Protein AF-A0A8I2B3P5-F1 (afdb_monomer)

pLDDT: mean 82.53, std 10.0, range [53.06, 94.25]

Sequence (146 aa):
RLLEENPALQVGDFVEDQIDAVTFDRITTQTAKQVIVQTVREAERAMVVDQFREQEGEIITGVAKKVHRDSIILDLGNNAEAMLAREDMLPRENFRPGDRNRGVLYAVRPEARGAQLFVTRSQPEMLVALFRIEVPAIVEELIEIK

Foldseek 3Di:
DVCVVDVVDDDPDDDDDDDDDDDDDPVNVVVVVVVVVVVVQVVLQVVLLVVCVVQALAKAKFFFADDDPFWTWTHRDSPAIEIEGPVLDDPPDDDDGG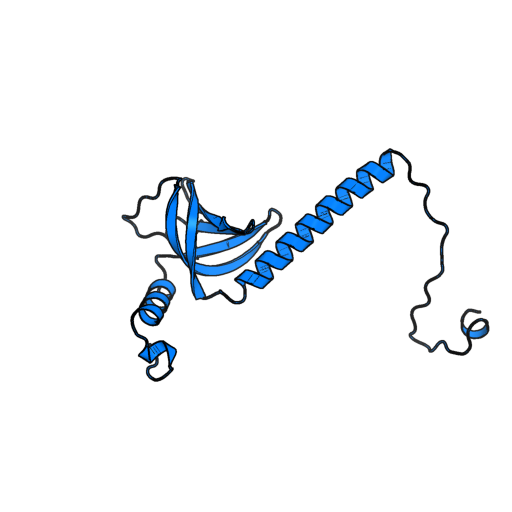DMDIFGFHDWDRDPVHTYTYTGDPDCSVVVNVCVVVPVCVVVVVDDDD

Solvent-accessible surface area (backbone atoms only — not comparable to full-atom values): 8656 Å² total; per-residue (Å²): 109,75,62,75,77,39,87,85,68,57,99,85,66,87,80,84,82,89,71,85,80,82,80,80,45,79,65,55,49,52,51,48,53,51,49,51,55,49,53,51,53,50,51,55,35,52,52,50,46,61,63,49,61,78,45,56,59,35,75,45,64,27,31,28,67,43,73,56,98,62,34,31,37,25,38,59,55,93,91,37,43,29,39,33,42,55,83,29,42,51,97,84,69,83,86,50,67,69,42,75,46,72,28,19,29,76,46,80,43,88,45,100,90,44,43,43,31,34,34,29,57,55,51,70,61,35,56,56,41,50,48,44,72,75,35,64,57,45,70,70,65,77,48,84,92,129

InterPro domains:
  IPR003029 S1 domain [PS50126] (57-122)
  IPR003029 S1 domain [SM00316] (55-122)
  IPR012340 Nucleic acid-binding, OB-fold [G3DSA:2.40.50.140] (51-120)
  IPR012340 Nucleic acid-binding, OB-fold [SSF50249] (54-121)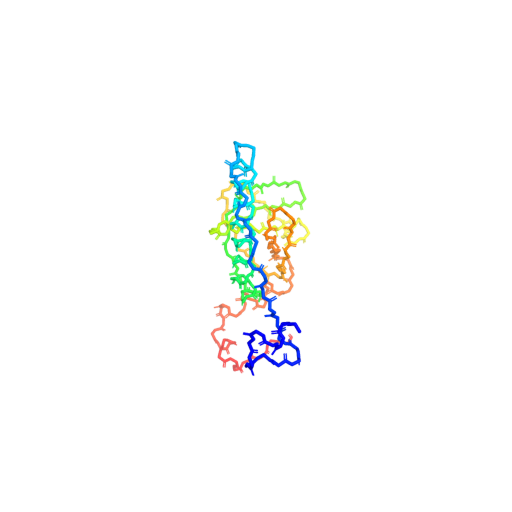
  IPR013735 Transcription factor NusA, N-terminal [PF08529] (5-45)
  IPR030842 Transcription factor NusA, prokaryotes [PTHR22648] (4-146)
  IPR036555 NusA, N-terminal domain superfamily [G3DSA:3.30.1480.10] (1-50)
  IPR036555 NusA, N-terminal domain superfamily [SSF69705] (4-48)

Organism: Plesiomonas shigelloides (NCBI:txid703)

Nearest PDB structures (foldseek):
  5lm7-assembly2_C  TM=7.773E-01  e=3.194E-20  Escherichia coli O157:H7
  5lm7-assembly1_A  TM=7.310E-01  e=1.247E-19  Escherichia coli O157:H7
  7ubn-assembly1_N  TM=8.041E-01  e=3.413E-18  Escherichia coli
  6tqo-assembly1_A  TM=7.785E-01  e=1.619E-17  Escherichia coli
  5ms0-assembly1_M  TM=7.824E-01  e=4.879E-17  Escherichia coli K-12

Secondary structure (DSSP, 8-state):
-HHHH-TT--TT-------PPPP--HHHHHHHHHHHHHHHHHHHHHHHHHHHHTTTTSEEEEEEEEE-SSEEEEEEETTEEEEEESTTS-TT----TT-EEEEEEEEEEEETTEEEEEEESSSHHHHHHHHHHH-HHHHTTSS---

Radius of gyration: 24.42 Å; Cα contacts (8 Å, |Δi|>4): 191; chains: 1; bounding box: 43×49×68 Å

Structure (mmCIF, N/CA/C/O backbone):
data_AF-A0A8I2B3P5-F1
#
_entry.id   AF-A0A8I2B3P5-F1
#
loop_
_atom_site.group_PDB
_atom_site.id
_atom_site.type_symbol
_atom_site.label_atom_id
_atom_site.label_alt_id
_atom_site.label_comp_id
_atom_site.label_asym_id
_atom_site.label_entity_id
_atom_site.label_seq_id
_atom_site.pdbx_PDB_ins_code
_atom_site.Cartn_x
_atom_site.Cartn_y
_atom_site.Cartn_z
_atom_site.occupancy
_atom_site.B_iso_or_equiv
_atom_site.auth_seq_id
_atom_site.auth_comp_id
_atom_site.auth_asym_id
_atom_site.auth_atom_id
_atom_site.pdbx_PDB_model_num
ATOM 1 N N . ARG A 1 1 ? 12.031 -25.634 -47.992 1.00 53.41 1 ARG A N 1
ATOM 2 C CA . ARG A 1 1 ? 12.957 -24.520 -47.701 1.00 53.41 1 ARG A CA 1
ATOM 3 C C . ARG A 1 1 ? 13.447 -24.552 -46.254 1.00 53.41 1 ARG A C 1
ATOM 5 O O . ARG A 1 1 ? 14.513 -25.096 -46.062 1.00 53.41 1 ARG A O 1
ATOM 12 N N . LEU A 1 2 ? 12.682 -24.139 -45.232 1.00 53.06 2 LEU A N 1
ATOM 13 C CA . LEU A 1 2 ? 13.164 -24.182 -43.827 1.00 53.06 2 LEU A CA 1
ATOM 14 C C . LEU A 1 2 ? 13.308 -25.608 -43.242 1.00 53.06 2 LEU A C 1
ATOM 16 O O . LEU A 1 2 ? 14.265 -25.895 -42.534 1.00 53.06 2 LEU A O 1
ATOM 20 N N . LEU A 1 3 ? 12.423 -26.541 -43.615 1.00 55.03 3 LEU A N 1
ATOM 21 C CA . LEU A 1 3 ? 12.534 -27.969 -43.250 1.00 55.03 3 LEU A CA 1
ATOM 22 C C . LEU A 1 3 ? 13.699 -28.705 -43.948 1.00 55.03 3 LEU A C 1
ATOM 24 O O . LEU A 1 3 ? 14.063 -29.799 -43.529 1.00 55.03 3 LEU A O 1
ATOM 28 N N . GLU A 1 4 ? 14.271 -28.136 -45.016 1.00 57.19 4 GLU A N 1
ATOM 29 C CA . GLU A 1 4 ? 15.428 -28.726 -45.717 1.00 57.19 4 GLU A CA 1
ATOM 30 C C . GLU A 1 4 ? 16.759 -28.322 -45.065 1.00 57.19 4 GLU A C 1
ATOM 32 O O . GLU A 1 4 ? 17.754 -29.020 -45.236 1.00 57.19 4 GLU A O 1
ATOM 37 N N . GLU A 1 5 ? 16.775 -27.226 -44.300 1.00 59.75 5 GLU A N 1
ATOM 38 C CA . GLU A 1 5 ? 17.975 -26.681 -43.655 1.00 59.75 5 GLU A CA 1
ATOM 39 C C . GLU A 1 5 ? 18.152 -27.182 -42.210 1.00 59.75 5 GLU A C 1
ATOM 41 O O . GLU A 1 5 ? 19.272 -27.194 -41.708 1.00 59.75 5 GLU A O 1
ATOM 46 N N . ASN A 1 6 ? 17.083 -27.667 -41.560 1.00 59.16 6 ASN A N 1
ATOM 47 C CA . ASN A 1 6 ? 17.137 -28.270 -40.224 1.00 59.16 6 ASN A CA 1
ATOM 48 C C . ASN A 1 6 ? 16.142 -29.444 -40.076 1.00 59.16 6 ASN A C 1
ATOM 50 O O . ASN A 1 6 ? 14.964 -29.225 -39.784 1.00 59.16 6 ASN A O 1
ATOM 54 N N . PRO A 1 7 ? 16.598 -30.707 -40.203 1.00 65.31 7 PRO A N 1
ATOM 55 C CA . PRO A 1 7 ? 15.732 -31.894 -40.175 1.00 65.31 7 PRO A CA 1
ATOM 56 C C . PRO A 1 7 ? 15.125 -32.230 -38.797 1.00 65.31 7 PRO A C 1
ATOM 58 O O . PRO A 1 7 ? 14.402 -33.215 -38.677 1.00 65.31 7 PRO A O 1
ATOM 61 N N . ALA A 1 8 ? 15.411 -31.438 -37.759 1.00 72.06 8 ALA A N 1
ATOM 62 C CA . ALA A 1 8 ? 14.826 -31.573 -36.422 1.00 72.06 8 ALA A CA 1
ATOM 63 C C . ALA A 1 8 ? 13.565 -30.711 -36.205 1.00 72.06 8 ALA A C 1
ATOM 65 O O . ALA A 1 8 ? 12.918 -30.856 -35.171 1.00 72.06 8 ALA A O 1
ATOM 66 N N . LEU A 1 9 ? 13.225 -29.825 -37.150 1.00 70.38 9 LEU A N 1
ATOM 67 C CA . LEU A 1 9 ? 12.075 -28.925 -37.039 1.00 70.38 9 LEU A CA 1
ATOM 68 C C . LEU A 1 9 ? 10.761 -29.667 -37.295 1.00 70.38 9 LEU A C 1
ATOM 70 O O . LEU A 1 9 ? 10.605 -30.357 -38.305 1.00 70.38 9 LEU A O 1
ATOM 74 N N . GLN A 1 10 ? 9.799 -29.499 -36.394 1.00 74.88 10 GLN A N 1
ATOM 75 C CA . GLN A 1 10 ? 8.452 -30.043 -36.507 1.00 74.88 10 GLN A CA 1
ATOM 76 C C . GLN A 1 10 ? 7.452 -28.973 -36.960 1.00 74.88 10 GLN A C 1
ATOM 78 O O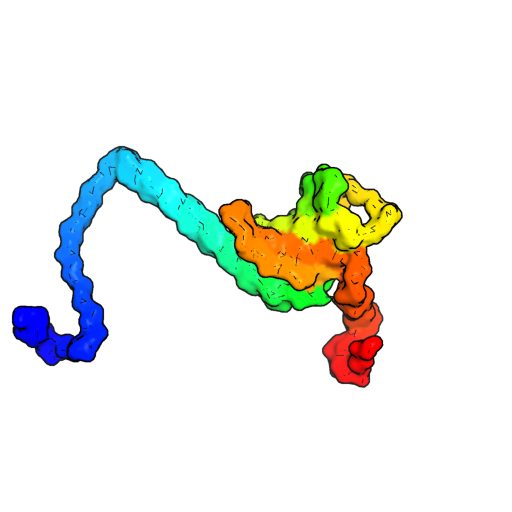 . GLN A 1 10 ? 7.650 -27.766 -36.814 1.00 74.88 10 GLN A O 1
ATOM 83 N N . VAL A 1 11 ? 6.338 -29.427 -37.540 1.00 68.50 11 VAL A N 1
ATOM 84 C CA . VAL A 1 11 ? 5.228 -28.550 -37.928 1.00 68.50 11 VAL A CA 1
ATOM 85 C C . VAL A 1 11 ? 4.610 -27.961 -36.658 1.00 68.50 11 VAL A C 1
ATOM 87 O O . VAL A 1 11 ? 3.941 -28.671 -35.912 1.00 68.50 11 VAL A O 1
ATOM 90 N N . GLY A 1 12 ? 4.843 -26.669 -36.427 1.00 73.94 12 GLY A N 1
ATOM 91 C CA . GLY A 1 12 ? 4.428 -25.954 -35.215 1.00 73.94 12 GLY A CA 1
ATOM 92 C C . GLY A 1 12 ? 5.572 -25.237 -34.495 1.00 73.94 12 GLY A C 1
ATOM 93 O O . GLY A 1 12 ? 5.300 -24.413 -33.625 1.00 73.94 12 GLY A O 1
ATOM 94 N N . ASP A 1 13 ? 6.822 -25.502 -34.878 1.00 77.75 13 ASP A N 1
ATOM 95 C CA . ASP A 1 13 ? 7.983 -24.846 -34.283 1.00 77.75 13 ASP A CA 1
ATOM 96 C C . ASP A 1 13 ? 8.129 -23.395 -34.768 1.00 77.75 13 ASP A C 1
ATOM 98 O O . ASP A 1 13 ? 7.939 -23.082 -35.948 1.00 77.75 13 ASP A O 1
ATOM 102 N N . PHE A 1 14 ? 8.503 -22.504 -33.847 1.00 75.75 14 PHE A N 1
ATOM 103 C CA . PHE A 1 14 ? 8.867 -21.125 -34.160 1.00 75.75 14 PHE A CA 1
ATOM 104 C C . PHE A 1 14 ? 10.347 -21.081 -34.549 1.00 75.75 14 PHE A C 1
ATOM 106 O O . PHE A 1 14 ? 11.221 -21.339 -33.723 1.00 75.75 14 PHE A O 1
ATOM 113 N N . VAL A 1 15 ? 10.622 -20.768 -35.815 1.00 77.25 15 VAL A N 1
ATOM 114 C CA . VAL A 1 15 ? 11.980 -20.524 -36.315 1.00 77.25 15 VAL A CA 1
ATOM 115 C C . VAL A 1 15 ? 12.216 -19.0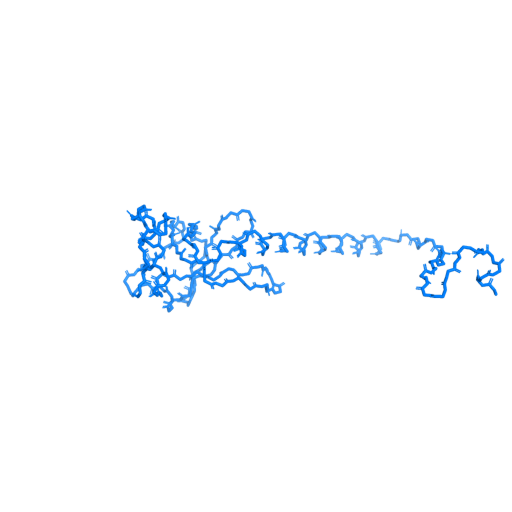19 -36.317 1.00 77.25 15 VAL A C 1
ATOM 117 O O . VAL A 1 15 ? 11.492 -18.282 -36.985 1.00 77.25 15 VAL A O 1
ATOM 120 N N . GLU A 1 16 ? 13.198 -18.560 -35.544 1.00 76.69 16 GLU A N 1
ATOM 121 C CA . GLU A 1 16 ? 13.606 -17.154 -35.516 1.00 76.69 16 GLU A CA 1
ATOM 122 C C . GLU A 1 16 ? 14.667 -16.900 -36.594 1.00 76.69 16 GLU A C 1
ATOM 124 O O . GLU A 1 16 ? 15.783 -17.414 -36.512 1.00 76.69 16 GLU A O 1
ATOM 129 N N . ASP A 1 17 ? 14.330 -16.090 -37.600 1.00 77.94 17 ASP A N 1
ATOM 130 C CA . ASP A 1 17 ? 15.302 -15.608 -38.583 1.00 77.94 17 ASP A CA 1
ATOM 131 C C . ASP A 1 17 ? 16.109 -14.450 -37.980 1.00 77.94 17 ASP A C 1
ATOM 133 O O . ASP A 1 17 ? 15.558 -13.416 -37.590 1.00 77.94 17 ASP A O 1
ATOM 137 N N . GLN A 1 18 ? 17.433 -14.610 -37.905 1.00 72.81 18 GLN A N 1
ATOM 138 C CA . GLN A 1 18 ? 18.317 -13.547 -37.430 1.00 72.81 18 GLN A CA 1
ATOM 139 C C . GLN A 1 18 ? 18.398 -12.421 -38.466 1.00 72.81 18 GLN A C 1
ATOM 141 O O . GLN A 1 18 ? 18.792 -12.630 -39.612 1.00 72.81 18 GLN A O 1
ATOM 146 N N . ILE A 1 19 ? 18.045 -11.215 -38.034 1.00 79.69 19 ILE A N 1
ATOM 147 C CA . ILE A 1 19 ? 18.154 -9.967 -38.795 1.00 79.69 19 ILE A CA 1
ATOM 148 C C . ILE A 1 19 ? 19.302 -9.120 -38.246 1.00 79.69 19 ILE A C 1
ATOM 150 O O . ILE A 1 19 ? 19.617 -9.181 -37.056 1.00 79.69 19 ILE A O 1
ATOM 154 N N . ASP A 1 20 ? 19.914 -8.317 -39.120 1.00 79.38 20 ASP A N 1
ATOM 155 C CA . ASP A 1 20 ? 21.030 -7.442 -38.759 1.00 79.38 20 ASP A CA 1
ATOM 156 C C . ASP A 1 20 ? 20.661 -6.464 -37.633 1.00 79.38 20 ASP A C 1
ATOM 158 O O . ASP A 1 20 ? 19.560 -5.907 -37.578 1.00 79.38 20 ASP A O 1
ATOM 162 N N . ALA A 1 21 ? 21.615 -6.230 -36.729 1.00 69.62 21 ALA A N 1
ATOM 163 C CA . ALA A 1 21 ? 21.426 -5.346 -35.588 1.00 69.62 21 ALA A CA 1
ATOM 164 C C . ALA A 1 21 ? 21.251 -3.883 -36.032 1.00 69.62 21 ALA A C 1
ATOM 166 O O . ALA A 1 21 ? 22.065 -3.337 -36.778 1.00 69.62 21 ALA A O 1
ATOM 167 N N . VAL A 1 22 ? 20.213 -3.218 -35.519 1.00 73.44 22 VAL A N 1
ATOM 168 C CA . VAL A 1 22 ? 19.976 -1.788 -35.763 1.00 73.44 22 VAL A CA 1
ATOM 169 C C . VAL A 1 22 ? 21.108 -0.966 -35.136 1.00 73.44 22 VAL A C 1
ATOM 171 O O . VAL A 1 22 ? 21.407 -1.105 -33.949 1.00 73.44 22 VAL A O 1
ATOM 174 N N . THR A 1 23 ? 21.736 -0.079 -35.910 1.00 75.06 23 THR A N 1
ATOM 175 C CA . THR A 1 23 ? 22.740 0.864 -35.398 1.00 75.06 23 THR A CA 1
ATOM 176 C C . THR A 1 23 ? 22.100 1.877 -34.452 1.00 75.06 23 THR A C 1
ATOM 178 O O . THR A 1 23 ? 21.161 2.581 -34.821 1.00 75.06 23 THR A O 1
ATOM 181 N N . PHE A 1 24 ? 22.622 1.969 -33.228 1.00 67.56 24 PHE A N 1
ATOM 182 C CA . PHE A 1 24 ? 22.144 2.917 -32.224 1.00 67.56 24 PHE A CA 1
ATOM 183 C C . PHE A 1 24 ? 22.612 4.347 -32.533 1.00 67.56 24 PHE A C 1
ATOM 185 O O . PHE A 1 24 ? 23.733 4.736 -32.211 1.00 67.56 24 PHE A O 1
ATOM 192 N N . ASP A 1 25 ? 21.715 5.160 -33.081 1.00 77.06 25 ASP A N 1
ATOM 193 C CA . ASP A 1 25 ? 21.848 6.613 -33.146 1.00 77.06 25 ASP A CA 1
ATOM 194 C C . ASP A 1 25 ? 21.535 7.287 -31.796 1.00 77.06 25 ASP A C 1
ATOM 196 O O . ASP A 1 25 ? 20.920 6.719 -30.886 1.00 77.06 25 ASP A O 1
ATOM 200 N N . ARG A 1 26 ? 21.905 8.569 -31.657 1.00 78.44 26 ARG A N 1
ATOM 201 C CA . ARG A 1 26 ? 21.622 9.377 -30.452 1.00 78.44 26 ARG A CA 1
ATOM 202 C C . ARG A 1 26 ? 20.132 9.385 -30.077 1.00 78.44 26 ARG A C 1
ATOM 204 O O . ARG A 1 26 ? 19.810 9.372 -28.890 1.00 78.44 26 ARG A O 1
ATOM 211 N N . ILE A 1 27 ? 19.247 9.406 -31.075 1.00 77.38 27 ILE A N 1
ATOM 212 C CA . ILE A 1 27 ? 17.788 9.402 -30.887 1.00 77.38 27 ILE A CA 1
ATOM 213 C C . ILE A 1 27 ? 17.334 8.036 -30.360 1.00 77.38 27 ILE A C 1
ATOM 215 O O . ILE A 1 27 ? 16.690 7.974 -29.315 1.00 77.38 27 ILE A O 1
ATOM 219 N N . THR A 1 28 ? 17.750 6.939 -31.002 1.00 78.75 28 THR A N 1
ATOM 220 C CA . THR A 1 28 ? 17.391 5.577 -30.576 1.00 78.75 28 THR A CA 1
ATOM 221 C C . THR A 1 28 ? 17.939 5.233 -29.193 1.00 78.75 28 THR A C 1
ATOM 223 O O . THR A 1 28 ? 17.267 4.546 -28.436 1.00 78.75 28 THR A O 1
ATOM 226 N N . THR A 1 29 ? 19.100 5.769 -28.801 1.00 83.44 29 THR A N 1
ATOM 227 C CA . THR A 1 29 ? 19.656 5.586 -27.449 1.00 83.44 29 THR A CA 1
ATOM 228 C C . THR A 1 29 ? 18.822 6.297 -26.378 1.00 83.44 29 THR A C 1
ATOM 230 O O . THR A 1 29 ? 18.617 5.759 -25.288 1.00 83.44 29 THR A O 1
ATOM 233 N N . GLN A 1 30 ? 18.297 7.494 -26.665 1.00 84.12 30 GLN A N 1
ATOM 234 C CA . GLN A 1 30 ? 17.387 8.186 -25.743 1.00 84.12 30 GLN A CA 1
ATOM 235 C C . GLN A 1 30 ? 16.048 7.456 -25.622 1.00 84.12 30 GLN A C 1
ATOM 237 O O . GLN A 1 30 ? 15.555 7.280 -24.505 1.00 84.12 30 GLN A O 1
ATOM 242 N N . THR A 1 31 ? 15.499 6.980 -26.742 1.00 84.88 31 THR A N 1
ATOM 243 C CA . THR A 1 31 ? 14.289 6.152 -26.750 1.00 84.88 31 THR A CA 1
ATOM 244 C C . THR A 1 31 ? 14.511 4.853 -25.981 1.00 84.88 31 THR A C 1
ATOM 246 O O . THR A 1 31 ? 13.697 4.517 -25.129 1.00 84.88 31 THR A O 1
ATOM 249 N N . ALA A 1 32 ? 15.642 4.172 -26.182 1.00 83.25 32 ALA A N 1
ATOM 250 C CA . ALA A 1 32 ? 15.993 2.963 -25.442 1.00 83.25 32 ALA A CA 1
ATOM 251 C C . ALA A 1 32 ? 16.068 3.225 -23.933 1.00 83.25 32 ALA A C 1
ATOM 253 O O . ALA A 1 32 ? 15.485 2.478 -23.154 1.00 83.25 32 ALA A O 1
ATOM 254 N N . LYS A 1 33 ? 16.694 4.331 -23.500 1.00 87.81 33 LYS A N 1
ATOM 255 C CA . LYS A 1 33 ? 16.694 4.729 -22.082 1.00 87.81 33 LYS A CA 1
ATOM 256 C C . LYS A 1 33 ? 15.273 4.924 -21.546 1.00 87.81 33 LYS A C 1
ATOM 258 O O . LYS A 1 33 ? 14.984 4.509 -20.427 1.00 87.81 33 LYS A O 1
ATOM 263 N N . GLN A 1 34 ? 14.400 5.569 -22.317 1.00 86.50 34 GLN A N 1
ATOM 264 C CA . GLN A 1 34 ? 13.013 5.788 -21.915 1.00 86.50 34 GLN A CA 1
ATOM 265 C C . GLN A 1 34 ? 12.244 4.468 -21.790 1.00 86.50 34 GLN A C 1
ATOM 267 O O . GLN A 1 34 ? 11.563 4.279 -20.784 1.00 86.50 34 GLN A O 1
ATOM 272 N N . VAL A 1 35 ? 12.400 3.557 -22.755 1.00 90.00 35 VAL A N 1
ATOM 273 C CA . VAL A 1 35 ? 11.783 2.223 -22.728 1.00 90.00 35 VAL A CA 1
ATOM 274 C C . VAL A 1 35 ? 12.288 1.431 -21.526 1.00 90.00 35 VAL A C 1
ATOM 276 O O . VAL A 1 35 ? 11.477 0.931 -20.762 1.00 90.00 35 VAL A O 1
ATOM 279 N N . ILE A 1 36 ? 13.600 1.416 -21.268 1.00 88.56 36 ILE A N 1
ATOM 280 C CA . ILE A 1 36 ? 14.176 0.730 -20.101 1.00 88.56 36 ILE A CA 1
ATOM 281 C C . ILE A 1 36 ? 13.565 1.261 -18.799 1.00 88.56 36 ILE A C 1
ATOM 283 O O . ILE A 1 36 ? 13.130 0.479 -17.960 1.00 88.56 36 ILE A O 1
ATOM 287 N N . VAL A 1 37 ? 13.486 2.584 -18.622 1.00 89.75 37 VAL A N 1
ATOM 288 C CA . VAL A 1 37 ? 12.886 3.172 -17.411 1.00 89.75 37 VAL A CA 1
ATOM 289 C C . VAL A 1 37 ? 11.393 2.843 -17.303 1.00 89.75 37 VAL A C 1
ATOM 291 O O . VAL A 1 37 ? 10.896 2.651 -16.195 1.00 89.75 37 VAL A O 1
ATOM 294 N N . GLN A 1 38 ? 10.669 2.779 -18.422 1.00 86.25 38 GLN A N 1
ATOM 295 C CA . GLN A 1 38 ? 9.266 2.360 -18.437 1.00 86.25 38 GLN A CA 1
ATOM 296 C C . GLN A 1 38 ? 9.118 0.894 -18.024 1.00 86.25 38 GLN A C 1
ATOM 298 O O . GLN A 1 38 ? 8.364 0.621 -17.096 1.00 86.25 38 GLN A O 1
ATOM 303 N N . THR A 1 39 ? 9.895 -0.015 -18.616 1.00 87.62 39 THR A N 1
ATOM 304 C CA . THR A 1 39 ? 9.878 -1.446 -18.286 1.00 87.62 39 THR A CA 1
ATOM 305 C C . THR A 1 39 ? 10.255 -1.698 -16.828 1.00 87.62 39 THR A C 1
ATOM 307 O O . THR A 1 39 ? 9.594 -2.481 -16.156 1.00 87.62 39 THR A O 1
ATOM 310 N N . VAL A 1 40 ? 11.263 -0.994 -16.296 1.00 88.50 40 VAL A N 1
ATOM 311 C CA . VAL A 1 40 ? 11.631 -1.093 -14.871 1.00 88.50 40 VAL A CA 1
ATOM 312 C C . VAL A 1 40 ? 10.471 -0.650 -13.980 1.00 88.50 40 VAL A C 1
ATOM 314 O O . VAL A 1 40 ? 10.125 -1.352 -13.038 1.00 88.50 40 VAL A O 1
ATOM 317 N N . ARG A 1 41 ? 9.812 0.470 -14.301 1.00 84.12 41 ARG A N 1
ATOM 318 C CA . ARG A 1 41 ? 8.640 0.935 -13.542 1.00 84.12 41 ARG A CA 1
ATOM 319 C C . ARG A 1 41 ? 7.459 -0.028 -13.634 1.00 84.12 41 ARG A C 1
ATOM 321 O O . ARG A 1 41 ? 6.709 -0.152 -12.676 1.00 84.12 41 ARG A O 1
ATOM 328 N N . GLU A 1 42 ? 7.250 -0.669 -14.778 1.00 83.94 42 GLU A N 1
ATOM 329 C CA . GLU A 1 42 ? 6.206 -1.684 -14.949 1.00 83.94 42 GLU A CA 1
ATOM 330 C C . GLU A 1 42 ? 6.496 -2.934 -14.119 1.00 83.94 42 GLU A C 1
ATOM 332 O O . GLU A 1 42 ? 5.598 -3.423 -13.436 1.00 83.94 42 GLU A O 1
ATOM 337 N N . ALA A 1 43 ? 7.752 -3.385 -14.096 1.00 85.81 43 ALA A N 1
ATOM 338 C CA . ALA A 1 43 ? 8.187 -4.486 -13.246 1.00 85.81 43 ALA A CA 1
ATOM 339 C C . ALA A 1 43 ? 8.011 -4.156 -11.753 1.00 85.81 43 ALA A C 1
ATOM 341 O O . ALA A 1 43 ? 7.416 -4.945 -11.025 1.00 85.81 43 ALA A O 1
ATOM 342 N N . GLU A 1 44 ? 8.433 -2.967 -11.305 1.00 84.12 44 GLU A N 1
ATOM 343 C CA . GLU A 1 44 ? 8.222 -2.510 -9.922 1.00 84.12 44 GLU A CA 1
ATOM 344 C C . GLU A 1 44 ? 6.732 -2.505 -9.543 1.00 84.12 44 GLU A C 1
ATOM 346 O O . GLU A 1 44 ? 6.365 -2.939 -8.454 1.00 84.12 44 GLU A O 1
ATOM 351 N N . ARG A 1 45 ? 5.848 -2.064 -10.449 1.00 81.44 45 ARG A N 1
ATOM 352 C CA . ARG A 1 45 ? 4.394 -2.072 -10.209 1.00 81.44 45 ARG A CA 1
ATOM 353 C C . ARG A 1 45 ? 3.840 -3.482 -10.068 1.00 81.44 45 ARG A C 1
ATOM 355 O O . ARG A 1 45 ? 3.033 -3.709 -9.172 1.00 81.44 45 ARG A O 1
ATOM 362 N N . ALA A 1 46 ? 4.239 -4.396 -10.951 1.00 83.50 46 ALA A N 1
ATOM 363 C CA . ALA A 1 46 ? 3.797 -5.785 -10.894 1.00 83.50 46 ALA A CA 1
ATOM 364 C C . ALA A 1 46 ? 4.216 -6.432 -9.566 1.00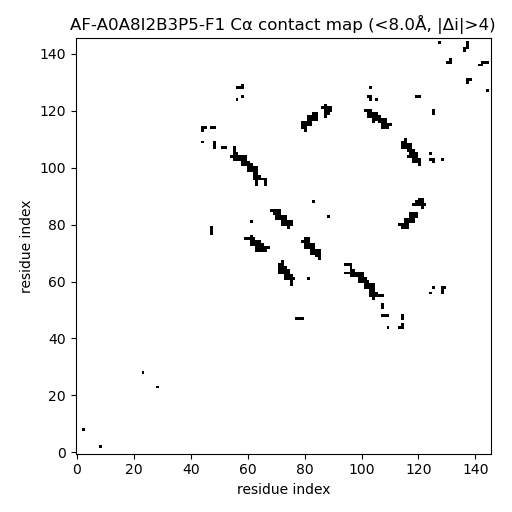 83.50 46 ALA A C 1
ATOM 366 O O . ALA A 1 46 ? 3.384 -7.023 -8.887 1.00 83.50 46 ALA A O 1
ATOM 367 N N . MET A 1 47 ? 5.458 -6.191 -9.133 1.00 85.06 47 MET A N 1
ATOM 368 C CA . MET A 1 47 ? 5.963 -6.682 -7.849 1.00 85.06 47 MET A CA 1
ATOM 369 C C . MET A 1 47 ? 5.155 -6.170 -6.652 1.00 85.06 47 MET A C 1
ATOM 371 O O . MET A 1 47 ? 4.856 -6.945 -5.748 1.00 85.06 47 MET A O 1
ATOM 375 N N . VAL A 1 48 ? 4.783 -4.884 -6.636 1.00 84.38 48 VAL A N 1
ATOM 376 C CA . VAL A 1 48 ? 3.941 -4.324 -5.564 1.00 84.38 48 VAL A CA 1
ATOM 377 C C . VAL A 1 48 ? 2.562 -4.984 -5.563 1.00 84.38 48 VAL A C 1
ATOM 379 O O . VAL A 1 48 ? 2.076 -5.372 -4.506 1.00 84.38 48 VAL A O 1
ATOM 382 N N . VAL A 1 49 ? 1.928 -5.146 -6.728 1.00 84.19 49 VAL A N 1
ATOM 383 C CA . VAL A 1 49 ? 0.620 -5.817 -6.810 1.00 84.19 49 VAL A CA 1
ATOM 384 C C . VAL A 1 49 ? 0.709 -7.236 -6.265 1.00 84.19 49 VAL A C 1
ATOM 386 O O . VAL A 1 49 ? -0.103 -7.592 -5.418 1.00 84.19 49 VAL A O 1
ATOM 389 N N . ASP A 1 50 ? 1.702 -8.012 -6.694 1.00 86.12 50 ASP A N 1
ATOM 390 C CA . ASP A 1 50 ? 1.865 -9.400 -6.262 1.00 86.12 50 ASP A CA 1
ATOM 391 C C . ASP A 1 50 ? 2.128 -9.499 -4.753 1.00 86.12 50 ASP A C 1
ATOM 393 O O . ASP A 1 50 ? 1.524 -10.333 -4.083 1.00 86.12 50 ASP A O 1
ATOM 397 N N . GLN A 1 51 ? 2.939 -8.594 -4.192 1.00 85.69 51 GLN A N 1
ATOM 398 C CA . GLN A 1 51 ? 3.222 -8.553 -2.756 1.00 85.69 51 GLN A CA 1
ATOM 399 C C . GLN A 1 51 ? 1.964 -8.294 -1.913 1.00 85.69 51 GLN A C 1
ATOM 401 O O . GLN A 1 51 ? 1.763 -8.930 -0.879 1.00 85.69 51 GLN A O 1
ATOM 406 N N . PHE A 1 52 ? 1.134 -7.331 -2.316 1.00 86.94 52 PHE A N 1
ATOM 407 C CA . PHE A 1 52 ? -0.031 -6.925 -1.525 1.00 86.94 52 PHE A CA 1
ATOM 408 C C . PHE A 1 52 ? -1.285 -7.746 -1.823 1.00 86.94 52 PHE A C 1
ATOM 410 O O . PHE A 1 52 ? -2.234 -7.698 -1.045 1.00 86.94 52 PHE A O 1
ATOM 417 N N . ARG A 1 53 ? -1.293 -8.528 -2.906 1.00 85.31 53 ARG A N 1
ATOM 418 C CA . ARG A 1 53 ? -2.394 -9.439 -3.234 1.00 85.31 53 ARG A CA 1
ATOM 419 C C . ARG A 1 53 ? -2.581 -10.527 -2.181 1.00 85.31 53 ARG A C 1
ATOM 421 O O . ARG A 1 53 ? -3.709 -10.904 -1.896 1.00 85.31 53 ARG A O 1
ATOM 428 N N . GLU A 1 54 ? -1.491 -11.006 -1.587 1.00 84.94 54 GLU A N 1
ATOM 429 C CA . GLU A 1 54 ? -1.543 -11.993 -0.499 1.00 84.94 54 GLU A CA 1
ATOM 430 C C . GLU A 1 54 ? -2.026 -11.387 0.828 1.00 84.94 54 GLU A C 1
ATOM 432 O O . GLU A 1 54 ? -2.538 -12.106 1.677 1.00 84.94 54 GLU A O 1
ATOM 437 N N . GLN A 1 55 ? -1.900 -10.066 0.994 1.00 84.75 55 GLN A N 1
ATOM 438 C CA . GLN A 1 55 ? -2.275 -9.330 2.210 1.00 84.75 55 GLN A CA 1
ATOM 439 C C . GLN A 1 55 ? -3.684 -8.718 2.131 1.00 84.75 55 GLN A C 1
ATOM 441 O O . GLN A 1 55 ? -4.073 -7.909 2.978 1.00 84.75 55 GLN A O 1
ATOM 446 N N . GLU A 1 56 ? -4.457 -9.055 1.098 1.00 88.19 56 GLU A N 1
ATOM 447 C CA . GLU A 1 56 ? -5.836 -8.597 0.955 1.00 88.19 56 GLU A CA 1
ATOM 448 C C . GLU A 1 56 ? -6.700 -9.162 2.099 1.00 88.19 56 GLU A C 1
ATOM 450 O O . GLU A 1 56 ? -6.717 -10.360 2.371 1.00 88.19 56 GLU A O 1
ATOM 455 N N . GLY A 1 57 ? -7.401 -8.280 2.808 1.00 87.00 57 GLY A N 1
ATOM 456 C CA . GLY A 1 57 ? -8.162 -8.588 4.020 1.00 87.00 57 GLY A CA 1
ATOM 457 C C . GLY A 1 57 ? -7.377 -8.427 5.327 1.00 87.00 57 GLY A C 1
ATOM 458 O O . GLY A 1 57 ? -7.961 -8.568 6.403 1.00 87.00 57 GLY A O 1
ATOM 459 N N . GLU A 1 58 ? -6.085 -8.094 5.275 1.00 88.69 58 GLU A N 1
ATOM 460 C CA . GLU A 1 58 ? -5.269 -7.868 6.469 1.00 88.69 58 GLU A CA 1
ATOM 461 C C . GLU A 1 58 ? -5.180 -6.389 6.867 1.00 88.69 58 GLU A C 1
ATOM 463 O O . GLU A 1 58 ? -5.339 -5.471 6.055 1.00 88.69 58 GLU A O 1
ATOM 468 N N . ILE A 1 59 ? -4.895 -6.145 8.153 1.00 91.25 59 ILE A N 1
ATOM 469 C CA . ILE A 1 59 ? -4.635 -4.794 8.657 1.00 91.25 59 ILE A CA 1
ATOM 470 C C . ILE A 1 59 ? -3.208 -4.390 8.303 1.00 91.25 59 ILE A C 1
ATOM 472 O O . ILE A 1 59 ? -2.244 -4.831 8.928 1.00 91.25 59 ILE A O 1
ATOM 476 N N . ILE A 1 60 ? -3.097 -3.436 7.390 1.00 91.56 60 ILE A N 1
ATOM 477 C CA . ILE A 1 60 ? -1.844 -2.782 7.037 1.00 91.56 60 ILE A CA 1
ATOM 478 C C . ILE A 1 60 ? -1.677 -1.475 7.811 1.00 91.56 60 ILE A C 1
ATOM 480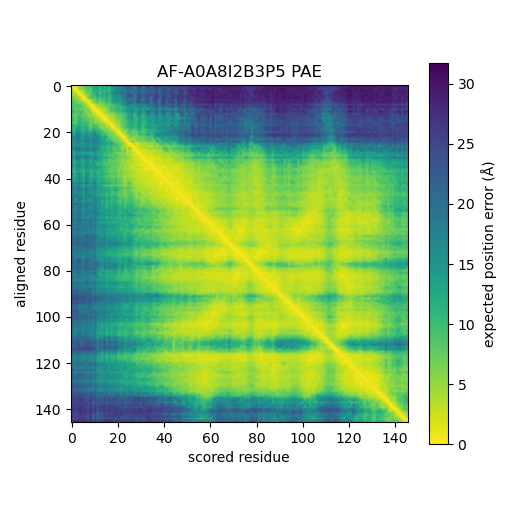 O O . ILE A 1 60 ? -2.636 -0.859 8.286 1.00 91.56 60 ILE A O 1
ATOM 484 N N . THR A 1 61 ? -0.426 -1.050 7.967 1.00 91.44 61 THR A N 1
ATOM 485 C CA . THR A 1 61 ? -0.075 0.208 8.635 1.00 91.44 61 THR A CA 1
ATOM 486 C C . THR A 1 61 ? 0.665 1.104 7.656 1.00 91.44 61 THR A C 1
ATOM 488 O O . THR A 1 61 ? 1.640 0.670 7.054 1.00 91.44 61 THR A O 1
ATOM 491 N N . GLY A 1 62 ? 0.233 2.357 7.535 1.00 92.69 62 GLY A N 1
ATOM 492 C CA . GLY A 1 62 ? 0.840 3.344 6.647 1.00 92.69 62 GLY A CA 1
ATOM 493 C C . GLY A 1 62 ? 0.940 4.722 7.281 1.00 92.69 62 GLY A C 1
ATOM 494 O O . GLY A 1 62 ? 0.308 5.008 8.299 1.00 92.69 62 GLY A O 1
ATOM 495 N N . VAL A 1 63 ? 1.747 5.590 6.678 1.00 94.19 63 VAL A N 1
ATOM 496 C CA . VAL A 1 63 ? 1.917 6.984 7.107 1.00 94.19 63 VAL A CA 1
ATOM 497 C C . VAL A 1 63 ? 1.214 7.905 6.122 1.00 94.19 63 VAL A C 1
ATOM 499 O O . VAL A 1 63 ? 1.447 7.828 4.921 1.00 94.19 63 VAL A O 1
ATOM 502 N N . ALA A 1 64 ? 0.363 8.805 6.607 1.00 93.88 64 ALA A N 1
ATOM 503 C CA . ALA A 1 64 ? -0.313 9.779 5.763 1.00 93.88 64 ALA A CA 1
ATOM 504 C C . ALA A 1 64 ? 0.704 10.707 5.089 1.00 93.88 64 ALA A C 1
ATOM 506 O O . ALA A 1 64 ? 1.356 11.522 5.735 1.00 93.88 64 ALA A O 1
ATOM 507 N N . LYS A 1 65 ? 0.829 10.602 3.769 1.00 92.44 65 LYS A N 1
ATOM 508 C CA . LYS A 1 65 ? 1.748 11.408 2.961 1.00 92.44 65 LYS A CA 1
ATOM 509 C C . LYS A 1 65 ? 1.053 12.644 2.414 1.00 92.44 65 LYS A C 1
ATOM 511 O O . LYS A 1 65 ? 1.594 13.746 2.470 1.00 92.44 65 LYS A O 1
ATOM 516 N N . LYS A 1 66 ? -0.164 12.467 1.894 1.00 91.06 66 LYS A N 1
ATOM 517 C CA . LYS A 1 66 ? -0.999 13.553 1.368 1.00 91.06 66 LYS A CA 1
ATOM 518 C C . LYS A 1 66 ? -2.426 13.393 1.857 1.00 91.06 66 LYS A C 1
ATOM 520 O O . LYS A 1 66 ? -2.977 12.300 1.832 1.00 91.06 66 LYS A O 1
ATOM 525 N N . VAL A 1 67 ? -3.025 14.506 2.256 1.00 90.94 67 VAL A N 1
ATOM 526 C CA . VAL A 1 67 ? -4.429 14.574 2.660 1.00 90.94 67 VAL A CA 1
ATOM 527 C C . VAL A 1 67 ? -5.143 15.453 1.642 1.00 90.94 67 VAL A C 1
ATOM 529 O O . VAL A 1 67 ? -4.858 16.647 1.536 1.00 90.94 67 VAL A O 1
ATOM 532 N N . HIS A 1 68 ? -6.028 14.851 0.855 1.00 90.19 68 HIS A N 1
ATOM 533 C CA . HIS A 1 68 ? -6.940 15.550 -0.042 1.00 90.19 68 HIS A CA 1
ATOM 534 C C . HIS A 1 68 ? -8.296 15.751 0.647 1.00 90.19 68 HIS A C 1
ATOM 536 O O . HIS A 1 68 ? -8.529 15.281 1.761 1.00 90.19 68 HIS A O 1
ATOM 542 N N . ARG A 1 69 ? -9.202 16.488 -0.005 1.00 86.69 69 ARG A N 1
ATOM 543 C CA . ARG A 1 69 ? -10.549 16.726 0.533 1.00 86.69 69 ARG A CA 1
ATOM 544 C C . ARG A 1 69 ? -11.361 15.431 0.629 1.00 86.69 69 ARG A C 1
ATOM 546 O O . ARG A 1 69 ? -12.058 15.241 1.622 1.00 86.69 69 ARG A O 1
ATOM 553 N N . ASP A 1 70 ? -11.208 14.555 -0.362 1.00 90.00 70 ASP A N 1
ATOM 554 C CA . ASP A 1 70 ? -12.046 13.361 -0.534 1.00 90.00 70 ASP A CA 1
ATOM 555 C C . ASP A 1 70 ? -11.286 12.043 -0.310 1.00 90.00 70 ASP A C 1
ATOM 557 O O . ASP A 1 70 ? -11.902 10.989 -0.176 1.00 90.00 70 ASP A O 1
ATOM 561 N N . SER A 1 71 ? -9.954 12.085 -0.225 1.00 91.12 71 SER A N 1
ATOM 562 C CA . SER A 1 71 ? -9.122 10.902 0.001 1.00 91.12 71 SER A CA 1
ATOM 563 C C . SER A 1 71 ? -7.818 11.235 0.722 1.00 91.12 71 SER A C 1
ATOM 565 O O . SER A 1 71 ? -7.375 12.384 0.776 1.00 91.12 71 SER A O 1
ATOM 567 N N . ILE A 1 72 ? -7.183 10.218 1.287 1.00 91.88 72 ILE A N 1
ATOM 568 C CA . ILE A 1 72 ? -5.882 10.309 1.943 1.00 91.88 72 ILE A CA 1
ATOM 569 C C . ILE A 1 72 ? -4.958 9.296 1.296 1.00 91.88 72 ILE A C 1
ATOM 571 O O . ILE A 1 72 ? -5.322 8.134 1.144 1.00 91.88 72 ILE A O 1
ATOM 575 N N . ILE A 1 73 ? -3.759 9.739 0.932 1.00 92.25 73 ILE A N 1
ATOM 576 C CA . ILE A 1 73 ? -2.709 8.873 0.409 1.00 92.25 73 ILE A CA 1
ATOM 577 C C . ILE A 1 73 ? -1.800 8.485 1.572 1.00 92.25 73 ILE A C 1
ATOM 579 O O . ILE A 1 73 ? -1.141 9.341 2.175 1.00 92.25 73 ILE A O 1
ATOM 583 N N . LEU A 1 74 ? -1.790 7.195 1.880 1.00 92.62 74 LEU A N 1
ATOM 584 C CA . LEU A 1 74 ? -0.941 6.542 2.862 1.00 92.62 74 LEU A CA 1
ATOM 585 C C . LEU A 1 74 ? 0.277 5.938 2.150 1.00 92.62 74 LEU A C 1
ATOM 587 O O . LEU A 1 74 ? 0.147 5.296 1.113 1.00 92.62 74 LEU A O 1
ATOM 591 N N . ASP A 1 75 ? 1.455 6.135 2.720 1.00 91.81 75 ASP A N 1
ATOM 592 C CA . ASP A 1 75 ? 2.697 5.489 2.309 1.00 91.81 75 ASP A CA 1
ATOM 593 C C . ASP A 1 75 ? 2.898 4.223 3.150 1.00 91.81 75 ASP A C 1
ATOM 595 O O . ASP A 1 75 ? 2.910 4.297 4.385 1.00 91.81 75 ASP A O 1
ATOM 599 N N . LEU A 1 76 ? 3.010 3.072 2.488 1.00 88.62 76 LEU A N 1
ATOM 600 C CA . LEU A 1 76 ? 3.205 1.767 3.127 1.00 88.62 76 LEU A CA 1
ATOM 601 C C . LEU A 1 76 ? 4.677 1.322 3.109 1.00 88.62 76 LEU A C 1
ATOM 603 O O . LEU A 1 76 ? 5.011 0.291 3.692 1.00 88.62 76 LEU A O 1
ATOM 607 N N . GLY A 1 77 ? 5.568 2.094 2.478 1.00 83.88 77 GLY A N 1
ATOM 608 C CA . GLY A 1 77 ? 6.938 1.680 2.180 1.00 83.88 77 GLY A CA 1
ATOM 609 C C . GLY A 1 77 ? 7.049 0.908 0.860 1.00 83.88 77 GLY A C 1
ATOM 610 O O . GLY A 1 77 ? 6.055 0.613 0.205 1.00 83.88 77 GLY A O 1
ATOM 611 N N . ASN A 1 78 ? 8.283 0.612 0.430 1.00 78.31 78 ASN A N 1
ATOM 612 C CA . ASN A 1 78 ? 8.591 -0.109 -0.820 1.00 78.31 78 ASN A CA 1
ATOM 613 C C . ASN A 1 78 ? 7.909 0.459 -2.082 1.00 78.31 78 ASN A C 1
ATOM 615 O O . ASN A 1 78 ? 7.497 -0.291 -2.961 1.00 78.31 78 ASN A O 1
ATOM 619 N N . ASN A 1 79 ? 7.791 1.789 -2.181 1.00 76.69 79 ASN A N 1
ATOM 620 C CA . ASN A 1 79 ? 7.099 2.484 -3.277 1.00 76.69 79 ASN A CA 1
ATOM 621 C C . ASN A 1 79 ? 5.612 2.100 -3.438 1.00 76.69 79 ASN A C 1
ATOM 623 O O . ASN A 1 79 ? 5.027 2.354 -4.492 1.00 76.69 79 ASN A O 1
ATOM 627 N N . ALA A 1 80 ? 4.993 1.527 -2.403 1.00 85.38 80 ALA A N 1
ATOM 628 C CA . ALA A 1 80 ? 3.575 1.216 -2.377 1.00 85.38 80 ALA A CA 1
ATOM 629 C C . ALA A 1 80 ? 2.783 2.360 -1.734 1.00 85.38 80 ALA A C 1
ATOM 631 O O . ALA A 1 80 ? 3.060 2.795 -0.612 1.00 85.38 80 ALA A O 1
ATOM 632 N N . GLU A 1 81 ? 1.773 2.841 -2.454 1.00 88.56 81 GLU A N 1
ATOM 633 C CA . GLU A 1 81 ? 0.858 3.870 -1.975 1.00 88.56 81 GLU A CA 1
ATOM 634 C C . GLU A 1 81 ? -0.546 3.277 -1.832 1.00 88.56 81 GLU A C 1
ATOM 636 O O . GLU A 1 81 ? -1.053 2.578 -2.713 1.00 88.56 81 GLU A O 1
ATOM 641 N N . ALA A 1 82 ? -1.183 3.577 -0.705 1.00 91.69 82 ALA A N 1
ATOM 642 C CA . ALA A 1 82 ? -2.569 3.244 -0.445 1.00 91.69 82 ALA A CA 1
ATOM 643 C C . ALA A 1 82 ? -3.438 4.492 -0.424 1.00 91.69 82 ALA A C 1
ATOM 645 O O . ALA A 1 82 ? -3.026 5.561 0.021 1.00 91.69 82 ALA A O 1
ATOM 646 N N . MET A 1 83 ? -4.673 4.345 -0.873 1.00 92.38 83 MET A N 1
ATOM 647 C CA . MET A 1 83 ? -5.702 5.355 -0.798 1.00 92.38 83 MET A CA 1
ATOM 648 C C . MET A 1 83 ? -6.752 4.940 0.226 1.00 92.38 83 MET A C 1
ATOM 650 O O . MET A 1 83 ? -7.329 3.858 0.150 1.00 92.38 83 MET A O 1
ATOM 654 N N . LEU A 1 84 ? -7.020 5.848 1.156 1.00 92.38 84 LEU A N 1
ATOM 655 C CA . LEU A 1 84 ? -8.135 5.787 2.087 1.00 92.38 84 LEU A CA 1
ATOM 656 C C . LEU A 1 84 ? -9.162 6.835 1.653 1.00 92.38 84 LEU A C 1
ATOM 658 O O . LEU A 1 84 ? -8.891 8.038 1.715 1.00 92.38 84 LEU A O 1
ATOM 662 N N . ALA A 1 85 ? -10.314 6.389 1.158 1.00 92.06 85 ALA A N 1
ATOM 663 C CA . ALA A 1 85 ? -11.395 7.283 0.757 1.00 92.06 85 ALA A CA 1
ATOM 664 C C . ALA A 1 85 ? -12.069 7.899 1.989 1.00 92.06 85 ALA A C 1
ATOM 666 O O . ALA A 1 85 ? -12.089 7.309 3.066 1.00 92.06 85 ALA A O 1
ATOM 667 N N . ARG A 1 86 ? -12.652 9.093 1.851 1.00 89.12 86 ARG A N 1
ATOM 668 C CA . ARG A 1 86 ? -13.300 9.776 2.980 1.00 89.12 86 ARG A CA 1
ATOM 669 C C . ARG A 1 86 ? -14.547 9.065 3.503 1.00 89.12 86 ARG A C 1
ATOM 671 O O . ARG A 1 86 ? -14.847 9.189 4.684 1.00 89.12 86 ARG A O 1
ATOM 678 N N . GLU A 1 87 ? -15.230 8.314 2.651 1.00 90.88 87 GLU A N 1
ATOM 679 C CA . GLU A 1 87 ? -16.338 7.421 3.021 1.00 90.88 87 GLU A CA 1
ATOM 680 C C . GLU A 1 87 ? -15.876 6.167 3.782 1.00 90.88 87 GLU A C 1
ATOM 682 O O . GLU A 1 87 ? -16.588 5.655 4.646 1.00 90.88 87 GLU A O 1
ATOM 687 N N . ASP A 1 88 ? -14.643 5.733 3.527 1.00 91.06 88 ASP A N 1
ATOM 688 C CA . ASP A 1 88 ? -13.994 4.602 4.190 1.00 91.06 88 ASP A CA 1
ATOM 689 C C . ASP A 1 88 ? -13.354 4.988 5.544 1.00 91.06 88 ASP A C 1
ATOM 691 O O . ASP A 1 88 ? -12.792 4.141 6.246 1.00 91.06 88 ASP A O 1
ATOM 695 N N . MET A 1 89 ? -13.432 6.268 5.933 1.00 90.81 89 MET A N 1
ATOM 696 C CA . MET A 1 89 ? -12.957 6.788 7.218 1.00 90.81 89 MET A CA 1
ATOM 697 C C . MET A 1 89 ? -14.067 6.841 8.266 1.00 90.81 89 MET A C 1
ATOM 699 O O . MET A 1 89 ? -15.246 7.020 7.961 1.00 90.81 89 MET A O 1
ATOM 703 N N . LEU A 1 90 ? -13.681 6.787 9.542 1.00 89.75 90 LEU A N 1
ATOM 704 C CA . LEU A 1 90 ? -14.628 7.029 10.623 1.00 89.75 90 LEU A CA 1
ATOM 705 C C . LEU A 1 90 ? -15.010 8.525 10.681 1.00 89.75 90 LEU A C 1
ATOM 707 O O . LEU A 1 90 ? -14.132 9.384 10.592 1.00 89.75 90 LEU A O 1
ATOM 711 N N . PRO A 1 91 ? -16.289 8.882 10.924 1.00 84.94 91 PRO A N 1
ATOM 712 C CA . PRO A 1 91 ? -16.778 10.268 10.828 1.00 84.94 91 PRO A CA 1
ATOM 713 C C . PRO A 1 91 ? -16.076 11.311 11.713 1.00 84.94 91 PRO A C 1
ATOM 715 O O . PRO A 1 91 ? -16.207 12.511 11.476 1.00 84.94 91 PRO A O 1
ATOM 718 N N . ARG A 1 92 ? -15.383 10.879 12.771 1.00 85.81 92 ARG A N 1
ATOM 719 C CA . ARG A 1 92 ? -14.693 11.752 13.737 1.00 85.81 92 ARG A CA 1
ATOM 720 C C . ARG A 1 92 ? -13.170 11.656 13.659 1.00 85.81 92 ARG A C 1
ATOM 722 O O . ARG A 1 92 ? -12.491 12.304 14.453 1.00 85.81 92 ARG A O 1
ATOM 729 N N . GLU A 1 93 ? -12.633 10.870 12.731 1.00 83.62 93 GLU A N 1
ATOM 730 C CA . GLU A 1 93 ? -11.193 10.800 12.511 1.00 83.62 93 GLU A CA 1
ATOM 731 C C . GLU A 1 93 ? -10.721 11.984 11.672 1.00 83.62 93 GLU A C 1
ATOM 733 O O . GLU A 1 93 ? -11.242 12.268 10.594 1.00 83.62 93 GLU A O 1
ATOM 738 N N . ASN A 1 94 ? -9.710 12.681 12.183 1.00 84.19 94 ASN A N 1
ATOM 739 C CA . ASN A 1 94 ? -9.006 13.725 11.459 1.00 84.19 94 ASN A CA 1
ATOM 740 C C . ASN A 1 94 ? -7.545 13.320 11.355 1.00 84.19 94 ASN A C 1
ATOM 742 O O . ASN A 1 94 ? -6.853 13.248 12.368 1.00 84.19 94 ASN A O 1
ATOM 746 N N . PHE A 1 95 ? -7.085 13.108 10.129 1.00 86.94 95 PHE A N 1
ATOM 747 C CA . PHE A 1 95 ? -5.705 12.750 9.849 1.00 86.94 95 PHE A CA 1
ATOM 748 C C . PHE A 1 95 ? -4.937 13.944 9.304 1.00 86.94 95 PHE A C 1
ATOM 750 O O . PHE A 1 95 ? -5.454 14.739 8.511 1.00 86.94 95 PHE A O 1
ATOM 757 N N . ARG A 1 96 ? -3.680 14.050 9.715 1.00 90.88 96 ARG A N 1
ATOM 758 C CA . ARG A 1 96 ? -2.720 15.029 9.221 1.00 90.88 96 ARG A CA 1
ATOM 759 C C . ARG A 1 96 ? -1.597 14.312 8.474 1.00 90.88 96 ARG A C 1
ATOM 761 O O . ARG A 1 96 ? -1.308 13.152 8.765 1.00 90.88 96 ARG A O 1
ATOM 768 N N . PRO A 1 97 ? -0.935 14.984 7.518 1.00 93.31 97 PRO A N 1
ATOM 769 C CA . PRO A 1 97 ? 0.299 14.459 6.949 1.00 93.31 97 PRO A CA 1
ATOM 770 C C . PRO A 1 97 ? 1.315 14.152 8.061 1.00 93.31 97 PRO A C 1
ATOM 772 O O . PRO A 1 97 ? 1.558 14.997 8.921 1.00 93.31 97 PRO A O 1
ATOM 775 N N . GLY A 1 98 ? 1.890 12.952 8.038 1.00 91.94 98 GLY A N 1
ATOM 776 C CA . GLY A 1 98 ? 2.803 12.420 9.050 1.00 91.94 98 GLY A CA 1
ATOM 777 C C . GLY A 1 98 ? 2.157 11.465 10.057 1.00 91.94 98 GLY A C 1
ATOM 778 O O . GLY A 1 98 ? 2.881 10.716 10.712 1.00 91.94 98 GLY A O 1
ATOM 779 N N . ASP A 1 99 ? 0.825 11.429 10.157 1.00 92.69 99 ASP A N 1
ATOM 780 C CA . ASP A 1 99 ? 0.143 10.526 11.086 1.00 92.69 99 ASP A CA 1
ATOM 781 C C . ASP A 1 99 ? 0.223 9.075 10.602 1.00 92.69 99 ASP A C 1
ATOM 783 O O . ASP A 1 99 ? 0.036 8.777 9.418 1.00 92.69 99 ASP A O 1
ATOM 787 N N . ARG A 1 100 ? 0.488 8.153 11.532 1.00 91.69 100 ARG A N 1
ATOM 788 C CA . ARG A 1 100 ? 0.498 6.715 11.258 1.00 91.69 100 ARG A CA 1
ATOM 789 C C . ARG A 1 100 ? -0.887 6.136 11.499 1.00 91.69 100 ARG A C 1
ATOM 791 O O . ARG A 1 100 ? -1.392 6.195 12.615 1.00 91.69 100 ARG A O 1
ATOM 798 N N . ASN A 1 101 ? -1.436 5.496 10.476 1.00 89.62 101 ASN A N 1
ATOM 799 C CA . ASN A 1 101 ? -2.774 4.929 10.498 1.00 89.62 101 ASN A CA 1
ATOM 800 C C . ASN A 1 101 ? -2.747 3.458 10.117 1.00 89.62 101 ASN A C 1
ATOM 802 O O . ASN A 1 101 ? -1.924 3.014 9.317 1.00 89.62 101 ASN A O 1
ATOM 806 N N . ARG A 1 102 ? -3.672 2.708 10.707 1.00 90.75 102 ARG A N 1
ATOM 807 C CA . ARG A 1 102 ? -3.928 1.310 10.366 1.00 90.75 102 ARG A CA 1
ATOM 808 C C . ARG A 1 102 ? -5.202 1.226 9.541 1.00 90.75 102 ARG A C 1
ATOM 810 O O . ARG A 1 102 ? -6.085 2.058 9.713 1.00 90.75 102 ARG A O 1
ATOM 817 N N . GLY A 1 103 ? -5.346 0.231 8.696 1.00 92.69 103 GLY A N 1
ATOM 818 C CA . GLY A 1 103 ? -6.611 -0.031 8.019 1.00 92.69 103 GLY A CA 1
ATOM 819 C C . GLY A 1 103 ? -6.542 -1.353 7.287 1.00 92.69 103 GLY A C 1
ATOM 820 O O . GLY A 1 103 ? -5.450 -1.883 7.096 1.00 92.69 103 GLY A O 1
ATOM 821 N N . VAL A 1 104 ? -7.695 -1.890 6.911 1.00 94.25 104 VAL A N 1
ATOM 822 C CA . VAL A 1 104 ? -7.745 -3.140 6.157 1.00 94.25 104 VAL A CA 1
ATOM 823 C C . VAL A 1 104 ? -7.579 -2.853 4.678 1.00 94.25 104 VAL A C 1
ATOM 825 O O . VAL A 1 104 ? -8.276 -1.995 4.136 1.00 94.25 104 VAL A O 1
ATOM 828 N N . LEU A 1 105 ? -6.657 -3.568 4.039 1.00 93.06 105 LEU A N 1
ATOM 829 C CA . LEU A 1 105 ? -6.534 -3.591 2.588 1.00 93.06 105 LEU A CA 1
ATOM 830 C C . LEU A 1 105 ? -7.695 -4.411 2.019 1.00 93.06 105 LEU A C 1
ATOM 832 O O . LEU A 1 105 ? -7.718 -5.617 2.215 1.00 93.06 105 LEU A O 1
ATOM 836 N N . TYR A 1 106 ? -8.654 -3.789 1.335 1.00 91.62 106 TYR A N 1
ATOM 837 C CA . TYR A 1 106 ? -9.819 -4.514 0.799 1.00 91.62 106 TYR A CA 1
ATOM 838 C C . TYR A 1 106 ? -9.772 -4.713 -0.717 1.00 91.62 106 TYR A C 1
ATOM 840 O O . TYR A 1 106 ? -10.553 -5.492 -1.250 1.00 91.62 106 TYR A O 1
ATOM 848 N N . ALA A 1 107 ? -8.921 -3.967 -1.425 1.00 88.81 107 ALA A N 1
ATOM 849 C CA . ALA A 1 107 ? -8.743 -4.142 -2.858 1.00 88.81 107 ALA A CA 1
ATOM 850 C C . ALA A 1 107 ? -7.372 -3.648 -3.323 1.00 88.81 107 ALA A C 1
ATOM 852 O O . ALA A 1 107 ? -6.881 -2.599 -2.897 1.00 88.81 107 ALA A O 1
ATOM 853 N N . VAL A 1 108 ? -6.798 -4.365 -4.285 1.00 88.69 108 VAL A N 1
ATOM 854 C CA . VAL A 1 108 ? -5.577 -3.983 -5.003 1.00 88.69 108 VAL A CA 1
ATOM 855 C C . VAL A 1 108 ? -5.936 -3.742 -6.464 1.00 88.69 108 VAL A C 1
ATOM 857 O O . VAL A 1 108 ? -6.387 -4.662 -7.147 1.00 88.69 108 VAL A O 1
ATOM 860 N N . ARG A 1 109 ? -5.759 -2.514 -6.973 1.00 83.75 109 ARG A N 1
ATOM 861 C CA . ARG A 1 109 ? -6.000 -2.219 -8.396 1.00 83.75 109 ARG A CA 1
ATOM 862 C C . ARG A 1 109 ? -4.721 -1.771 -9.101 1.00 83.75 109 ARG A C 1
ATOM 864 O O . ARG A 1 109 ? -4.082 -0.814 -8.660 1.00 83.75 109 ARG A O 1
ATOM 871 N N . PRO A 1 110 ? -4.364 -2.396 -10.233 1.00 76.25 110 PRO A N 1
ATOM 872 C CA . PRO A 1 110 ? -3.315 -1.871 -11.090 1.00 76.25 110 PRO A CA 1
ATOM 873 C C . PRO A 1 110 ? -3.844 -0.632 -11.827 1.00 76.25 110 PRO A C 1
ATOM 875 O O . PRO A 1 110 ? -4.736 -0.737 -12.667 1.00 76.25 110 PRO A O 1
ATOM 878 N N . GLU A 1 111 ? -3.313 0.552 -11.519 1.00 77.00 111 GLU A N 1
ATOM 879 C CA . GLU A 1 111 ? -3.659 1.798 -12.207 1.00 77.00 111 GLU A CA 1
ATOM 880 C C . GLU A 1 111 ? -2.489 2.288 -13.084 1.00 77.00 111 GLU A C 1
ATOM 882 O O . GLU A 1 111 ? -1.318 1.977 -12.855 1.00 77.00 111 GLU A O 1
ATOM 887 N N . ALA A 1 112 ? -2.780 3.108 -14.101 1.00 64.38 112 ALA A N 1
ATOM 888 C CA . ALA A 1 112 ? -1.783 3.581 -15.072 1.00 64.38 112 ALA A CA 1
ATOM 889 C C . ALA A 1 112 ? -0.636 4.407 -14.445 1.00 64.38 112 ALA A C 1
ATOM 891 O O . ALA A 1 112 ? 0.443 4.538 -15.034 1.00 64.38 112 ALA A O 1
ATOM 892 N N . ARG A 1 113 ? -0.860 4.989 -13.259 1.00 68.00 113 ARG A N 1
ATOM 893 C CA . ARG A 1 113 ? 0.116 5.826 -12.539 1.00 68.00 113 ARG A CA 1
ATOM 894 C C . ARG A 1 113 ? 0.737 5.152 -11.312 1.00 68.00 113 ARG A C 1
ATOM 896 O O . ARG A 1 113 ? 1.614 5.759 -10.705 1.00 68.00 113 ARG A O 1
ATOM 903 N N . GLY A 1 114 ? 0.372 3.908 -11.012 1.00 69.94 114 GLY A N 1
ATOM 904 C CA . GLY A 1 114 ? 0.877 3.144 -9.872 1.00 69.94 114 GLY A CA 1
ATOM 905 C C . GLY A 1 114 ? -0.089 2.027 -9.485 1.00 69.94 114 GLY A C 1
ATOM 906 O O . GLY A 1 114 ? -1.262 2.066 -9.845 1.00 69.94 114 GLY A O 1
ATOM 907 N N . ALA A 1 115 ? 0.399 1.024 -8.757 1.00 72.56 115 ALA A N 1
ATOM 908 C CA . ALA A 1 115 ? -0.490 0.094 -8.072 1.00 72.56 115 ALA A CA 1
ATOM 909 C C . ALA A 1 115 ? -1.203 0.874 -6.963 1.00 72.56 115 ALA A C 1
ATOM 911 O O . ALA A 1 115 ? -0.542 1.401 -6.068 1.00 72.56 115 ALA A O 1
ATOM 912 N N . GLN A 1 116 ? -2.525 1.005 -7.061 1.00 81.62 116 GLN A N 1
ATOM 913 C CA . GLN A 1 116 ? -3.310 1.716 -6.067 1.00 81.62 116 GLN A CA 1
ATOM 914 C C . GLN A 1 116 ? -3.954 0.701 -5.131 1.00 81.62 116 GLN A C 1
ATOM 916 O O . GLN A 1 116 ? -4.793 -0.112 -5.528 1.00 81.62 116 GLN A O 1
ATOM 921 N N . LEU A 1 117 ? -3.523 0.747 -3.877 1.00 90.31 117 LEU A N 1
ATOM 922 C CA . LEU A 1 117 ? -4.048 -0.081 -2.802 1.00 90.31 117 LEU A CA 1
ATOM 923 C C . LEU A 1 117 ? -5.214 0.657 -2.147 1.00 90.31 117 LEU A C 1
ATOM 925 O O . LEU A 1 117 ? -5.106 1.850 -1.883 1.00 90.31 117 LEU A O 1
ATOM 929 N N . PHE A 1 118 ? -6.330 -0.015 -1.896 1.00 92.19 118 PHE A N 1
ATOM 930 C CA . PHE A 1 118 ? -7.507 0.596 -1.284 1.00 92.19 118 PHE A CA 1
ATOM 931 C C . PHE A 1 118 ? -7.664 0.101 0.141 1.00 92.19 118 PHE A C 1
ATOM 933 O O . PHE A 1 118 ? -7.746 -1.100 0.399 1.00 92.19 118 PHE A O 1
ATOM 940 N N . VAL A 1 119 ? -7.699 1.051 1.066 1.00 93.69 119 VAL A N 1
ATOM 941 C CA . VAL A 1 119 ? -7.745 0.771 2.496 1.00 93.69 119 VAL A CA 1
ATOM 942 C C . VAL A 1 119 ? -9.036 1.310 3.073 1.00 93.69 119 VAL A C 1
ATOM 944 O O . VAL A 1 119 ? -9.456 2.413 2.728 1.00 93.69 119 VAL A O 1
ATOM 947 N N . THR A 1 120 ? -9.630 0.552 3.989 1.00 93.62 120 THR A N 1
ATOM 948 C CA . THR A 1 120 ? -10.832 0.954 4.715 1.00 93.62 120 THR A CA 1
ATOM 949 C C . THR A 1 120 ? -10.668 0.840 6.225 1.00 93.62 120 THR A C 1
ATOM 951 O O . THR A 1 120 ? -9.888 0.034 6.744 1.00 93.62 120 THR A O 1
ATOM 954 N N . ARG A 1 121 ? -11.390 1.701 6.945 1.00 92.12 121 ARG A N 1
ATOM 955 C CA . ARG A 1 121 ? -11.518 1.691 8.409 1.00 92.12 121 ARG A CA 1
ATOM 956 C C . ARG A 1 121 ? -12.971 1.624 8.876 1.00 92.12 121 ARG A C 1
ATOM 958 O O . ARG A 1 121 ? -13.198 1.400 10.062 1.00 92.12 121 ARG A O 1
ATOM 965 N N . SER A 1 122 ? -13.937 1.846 7.986 1.00 91.94 122 SER A N 1
ATOM 966 C CA . SER A 1 122 ? -15.364 1.873 8.319 1.00 91.94 122 SER A CA 1
ATOM 967 C C . SER A 1 122 ? -16.103 0.583 7.952 1.00 91.94 122 SER A C 1
ATOM 969 O O . SER A 1 122 ? -17.167 0.332 8.517 1.00 91.94 122 SER A O 1
ATOM 971 N N . GLN A 1 123 ? -15.561 -0.238 7.046 1.00 90.69 123 GLN A N 1
ATOM 972 C CA . GLN A 1 123 ? -16.215 -1.474 6.611 1.00 90.69 123 GLN A CA 1
ATOM 973 C C . GLN A 1 123 ? -16.077 -2.623 7.641 1.00 90.69 123 GLN A C 1
ATOM 975 O O . GLN A 1 123 ? -15.144 -2.612 8.457 1.00 90.69 123 GLN A O 1
ATOM 980 N N . PRO A 1 124 ? -16.991 -3.620 7.637 1.00 89.25 124 PRO A N 1
ATOM 981 C CA . PRO A 1 124 ? -16.989 -4.738 8.591 1.00 89.25 124 PRO A CA 1
ATOM 982 C C . PRO A 1 124 ? -15.687 -5.550 8.631 1.00 89.25 124 PRO A C 1
ATOM 984 O O . PRO A 1 124 ? -15.324 -6.083 9.679 1.00 89.25 124 PRO A O 1
ATOM 987 N N . GLU A 1 125 ? -14.952 -5.604 7.525 1.00 88.44 125 GLU A N 1
ATOM 988 C CA . GLU A 1 125 ? -13.662 -6.276 7.378 1.00 88.44 125 GLU A CA 1
ATOM 989 C C . GLU A 1 125 ? -12.645 -5.753 8.403 1.00 88.44 125 GLU A C 1
ATOM 991 O O . GLU A 1 125 ? -11.874 -6.533 8.961 1.00 88.44 125 GLU A O 1
ATOM 996 N N . MET A 1 126 ? -12.700 -4.457 8.740 1.00 89.81 126 MET A N 1
ATOM 997 C CA . MET A 1 126 ? -11.875 -3.863 9.799 1.00 89.81 126 MET A C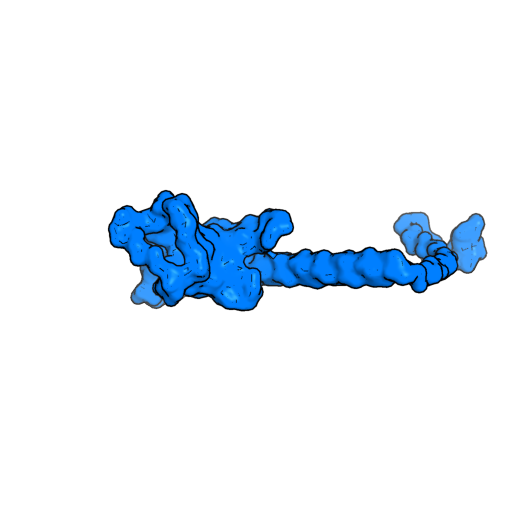A 1
ATOM 998 C C . MET A 1 126 ? -12.154 -4.503 11.161 1.00 89.81 126 MET A C 1
ATOM 1000 O O . MET A 1 126 ? -11.225 -4.804 11.908 1.00 89.81 126 MET A O 1
ATOM 1004 N N . LEU A 1 127 ? -13.426 -4.734 11.488 1.00 88.50 127 LEU A N 1
ATOM 1005 C CA . LEU A 1 127 ? -13.838 -5.380 12.734 1.00 88.50 127 LEU A CA 1
ATOM 1006 C C . LEU A 1 127 ? -13.359 -6.831 12.780 1.00 88.50 127 LEU A C 1
ATOM 1008 O O . LEU A 1 127 ? -12.737 -7.232 13.762 1.00 88.50 127 LEU A O 1
ATOM 1012 N N . VAL A 1 128 ? -13.588 -7.593 11.709 1.00 86.69 128 VAL A N 1
ATOM 1013 C CA . VAL A 1 128 ? -13.147 -8.994 11.603 1.00 86.69 128 VAL A CA 1
ATOM 1014 C C . VAL A 1 128 ? -11.630 -9.099 11.768 1.00 86.69 128 VAL A C 1
ATOM 1016 O O . VAL A 1 128 ? -11.146 -9.911 12.557 1.00 86.69 128 VAL A O 1
ATOM 1019 N N . ALA A 1 129 ? -10.872 -8.244 11.081 1.00 86.19 129 ALA A N 1
ATOM 1020 C CA . ALA A 1 129 ? -9.419 -8.254 11.159 1.00 86.19 129 ALA A CA 1
ATOM 1021 C C . ALA A 1 129 ? -8.898 -7.824 12.544 1.00 86.19 129 ALA A C 1
ATOM 1023 O O . ALA A 1 129 ? -7.915 -8.382 13.027 1.00 86.19 129 ALA A O 1
ATOM 1024 N N . LEU A 1 130 ? -9.569 -6.889 13.230 1.00 87.00 130 LEU A N 1
ATOM 1025 C CA . LEU A 1 130 ? -9.241 -6.536 14.617 1.00 87.00 130 LEU A CA 1
ATOM 1026 C C . LEU A 1 130 ? -9.487 -7.709 15.577 1.00 87.00 130 LEU A C 1
ATOM 1028 O O . LEU A 1 130 ? -8.634 -7.988 16.416 1.00 87.00 130 LEU A O 1
ATOM 1032 N N . PHE A 1 131 ? -10.608 -8.423 15.430 1.00 85.94 131 PHE A N 1
ATOM 1033 C CA . PHE A 1 131 ? -10.913 -9.602 16.248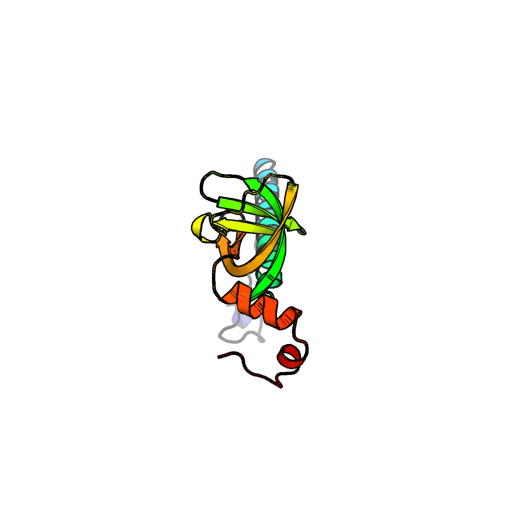 1.00 85.94 131 PHE A CA 1
ATOM 1034 C C . PHE A 1 131 ? -9.902 -10.730 16.050 1.00 85.94 131 PHE A C 1
ATOM 1036 O O . PHE A 1 131 ? -9.505 -11.354 17.031 1.00 85.94 131 PHE A O 1
ATOM 1043 N N . ARG A 1 132 ? -9.441 -10.961 14.815 1.00 82.94 132 ARG A N 1
ATOM 1044 C CA . ARG A 1 132 ? -8.381 -11.944 14.531 1.00 82.94 132 ARG A CA 1
ATOM 1045 C C . ARG A 1 132 ? -7.077 -11.632 15.267 1.00 82.94 132 ARG A C 1
ATOM 1047 O O . ARG A 1 132 ? -6.402 -12.551 15.708 1.00 82.94 132 ARG A O 1
ATOM 1054 N N . ILE A 1 133 ? -6.726 -10.354 15.408 1.00 83.50 133 ILE A N 1
ATOM 1055 C CA . ILE A 1 133 ? -5.509 -9.942 16.125 1.00 83.50 133 ILE A CA 1
ATOM 1056 C C . ILE A 1 133 ? -5.681 -10.088 17.641 1.00 83.50 133 ILE A C 1
ATOM 1058 O O . ILE A 1 133 ? -4.750 -10.506 18.324 1.00 83.50 133 ILE A O 1
ATOM 1062 N N . GLU A 1 134 ? -6.851 -9.730 18.169 1.00 85.12 134 GLU A N 1
ATOM 1063 C CA . GLU A 1 134 ? -7.098 -9.711 19.615 1.00 85.12 134 GLU A CA 1
ATOM 1064 C C . GLU A 1 134 ? -7.394 -11.106 20.191 1.00 85.12 134 GLU A C 1
ATOM 1066 O O . GLU A 1 134 ? -7.102 -11.369 21.356 1.00 85.12 134 GLU A O 1
ATOM 1071 N N . VAL A 1 135 ? -7.974 -12.013 19.395 1.00 82.88 135 VAL A N 1
ATOM 1072 C CA . VAL A 1 135 ? -8.425 -13.337 19.847 1.00 82.88 135 VAL A CA 1
ATOM 1073 C C . VAL A 1 135 ? -7.629 -14.449 19.145 1.00 82.88 135 VAL A C 1
ATOM 1075 O O . VAL A 1 135 ? -8.003 -14.873 18.048 1.00 82.88 135 VAL A O 1
ATOM 1078 N N . PRO A 1 136 ? -6.589 -15.013 19.794 1.00 72.19 136 PRO A N 1
ATOM 1079 C CA . PRO A 1 136 ? -5.755 -16.075 19.218 1.00 72.19 136 PRO A CA 1
ATOM 1080 C C . PRO A 1 136 ? -6.545 -17.326 18.807 1.00 72.19 136 PRO A C 1
ATOM 1082 O O . PRO A 1 136 ? -6.210 -17.977 17.825 1.00 72.19 136 PRO A O 1
ATOM 1085 N N . ALA A 1 137 ? -7.643 -17.629 19.507 1.00 72.75 137 ALA A N 1
ATOM 1086 C CA . ALA A 1 137 ? -8.493 -18.787 19.215 1.00 72.75 137 ALA A CA 1
ATOM 1087 C C . ALA A 1 137 ? -9.166 -18.731 17.827 1.00 72.75 137 ALA A C 1
ATOM 1089 O O . ALA A 1 137 ? -9.540 -19.768 17.289 1.00 72.75 137 ALA A O 1
ATOM 1090 N N . ILE A 1 138 ? -9.323 -17.539 17.239 1.00 69.06 138 ILE A N 1
ATOM 1091 C CA . ILE A 1 138 ? -9.868 -17.370 15.880 1.00 69.06 138 ILE A CA 1
ATOM 1092 C C . ILE A 1 138 ? -8.783 -17.662 14.833 1.00 69.06 138 ILE A C 1
ATOM 1094 O O . ILE A 1 138 ? -9.088 -18.162 13.755 1.00 69.06 138 ILE A O 1
ATOM 1098 N N . VAL A 1 139 ? -7.512 -17.396 15.158 1.00 62.00 139 VAL A N 1
ATOM 1099 C CA . VAL A 1 139 ? -6.356 -17.707 14.297 1.00 62.00 139 VAL A CA 1
ATOM 1100 C C . VAL A 1 139 ? -6.139 -19.217 14.191 1.00 62.00 139 VAL A C 1
ATOM 1102 O O . VAL A 1 139 ? -5.768 -19.710 13.133 1.00 62.00 139 VAL A O 1
ATOM 1105 N N . GLU A 1 140 ? -6.420 -19.956 15.265 1.00 70.81 140 GLU A N 1
ATOM 1106 C CA . GLU A 1 140 ? -6.349 -21.424 15.308 1.00 70.81 140 GLU A CA 1
ATOM 1107 C C . GLU A 1 140 ? -7.591 -22.121 14.705 1.00 70.81 140 GLU A C 1
ATOM 1109 O O . GLU A 1 140 ? -7.758 -23.325 14.885 1.00 70.81 140 GLU A O 1
ATOM 1114 N N . GLU A 1 141 ? -8.480 -21.380 14.025 1.00 64.31 141 GLU A N 1
ATOM 1115 C CA . GLU A 1 141 ? -9.738 -21.868 13.417 1.00 64.31 141 GLU A CA 1
ATOM 1116 C C . GLU A 1 141 ? -10.701 -22.581 14.393 1.00 64.31 141 GLU A C 1
ATOM 1118 O O . GLU A 1 141 ? -11.659 -23.235 13.983 1.00 64.31 141 GLU A O 1
ATOM 1123 N N . LEU A 1 142 ? -10.504 -22.429 15.706 1.00 60.53 142 LEU A N 1
ATOM 1124 C CA . LEU A 1 142 ? -11.357 -23.050 16.727 1.00 60.53 142 LEU A CA 1
ATOM 1125 C C . LEU A 1 142 ? -12.747 -22.399 16.811 1.00 60.53 142 LEU A C 1
ATOM 1127 O O . LEU A 1 142 ? -13.678 -23.007 17.342 1.00 60.5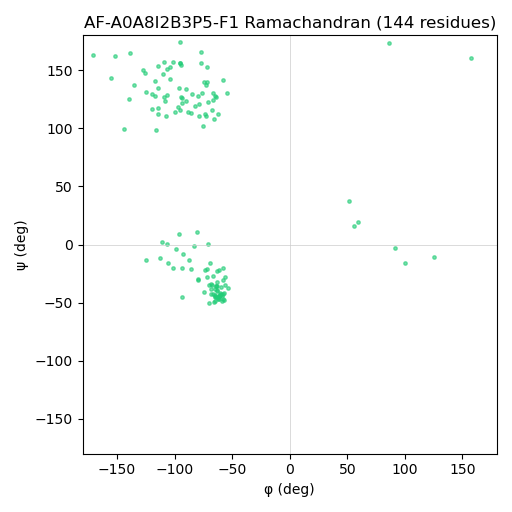3 142 LEU A O 1
ATOM 1131 N N . ILE A 1 143 ? -12.891 -21.158 16.328 1.00 63.75 143 ILE A N 1
ATOM 1132 C CA . ILE A 1 143 ? -14.127 -20.370 16.393 1.00 63.75 143 ILE A CA 1
ATOM 1133 C C . ILE A 1 143 ? -14.327 -19.605 15.080 1.00 63.75 143 ILE A C 1
ATOM 1135 O O . ILE A 1 143 ? -13.475 -18.818 14.671 1.00 63.75 143 ILE A O 1
ATOM 1139 N N . GLU A 1 144 ? -15.489 -19.790 14.455 1.00 65.38 144 GLU A N 1
ATOM 1140 C CA . GLU A 1 144 ? -15.890 -19.116 13.217 1.00 65.38 144 GLU A CA 1
ATOM 1141 C C . GLU A 1 144 ? -16.729 -17.861 13.539 1.00 65.38 144 GLU A C 1
ATOM 1143 O O . GLU A 1 144 ? -17.713 -17.938 14.281 1.00 65.38 144 GLU A O 1
ATOM 1148 N N . ILE A 1 145 ? -16.346 -16.694 13.004 1.00 64.44 145 ILE A N 1
ATOM 1149 C CA . ILE A 1 145 ? -17.115 -15.444 13.148 1.00 64.44 145 ILE A CA 1
ATOM 1150 C C . ILE A 1 145 ? -18.233 -15.450 12.091 1.00 64.44 145 ILE A C 1
ATOM 1152 O O . ILE A 1 145 ? -17.935 -15.495 10.899 1.00 64.44 145 ILE A O 1
ATOM 1156 N N . LYS A 1 146 ? -19.499 -15.401 12.526 1.00 64.06 146 LYS A N 1
ATOM 1157 C CA . LYS A 1 146 ? -20.686 -15.256 11.662 1.00 64.06 146 LYS A CA 1
ATOM 1158 C C . LYS A 1 146 ? -21.198 -13.826 11.621 1.00 64.06 146 LYS A C 1
ATOM 1160 O O . LYS A 1 146 ? -21.147 -13.166 12.683 1.00 64.06 146 LYS A O 1
#

Mean predicted aligned error: 10.68 Å